Protein AF-A0A420IP62-F1 (afdb_monomer_lite)

Foldseek 3Di:
DDDDPLVVVLVVVVVVPPPPVVSVVVSCCVCQNPVQQVVLVVVLVVLALVVLCVVCVVDASLVSLVVSLVSNLVSLVNHPPVCVDQQNSQVSSLVSDPPPPLCPVCSVDPDNGPVRSSVSSVVSSVVVVVD

Sequence (131 aa):
MLTGFAKEHYLAANLSQQTFNLAIDYLRNFFEGPGCNRRNLGKWNATNLKPTISQNPNKTTSECLQFLVHTLREVQLGLSEDLRTNSFLHDKLITACQGVPAFRYAITNPPTKICELLNNLQNSITAYEEE

Structure (mmCIF, N/CA/C/O backbone):
data_AF-A0A420IP62-F1
#
_entry.id   AF-A0A420IP62-F1
#
loop_
_atom_site.group_PDB
_atom_site.id
_atom_site.type_symbol
_atom_site.label_atom_id
_atom_site.label_alt_id
_atom_site.label_comp_id
_atom_site.label_asym_id
_atom_site.label_entity_id
_atom_site.label_seq_id
_atom_site.pdbx_PDB_ins_code
_atom_site.Cartn_x
_atom_site.Cartn_y
_atom_site.Cartn_z
_atom_site.occupancy
_atom_site.B_iso_or_equiv
_atom_site.auth_seq_id
_atom_site.auth_comp_id
_atom_site.auth_asym_id
_atom_site.auth_atom_id
_atom_site.pdbx_PDB_model_num
ATOM 1 N N . MET A 1 1 ? 21.343 14.161 -12.692 1.00 69.12 1 MET A N 1
ATOM 2 C CA . MET A 1 1 ? 22.358 13.140 -13.044 1.00 69.12 1 MET A CA 1
ATOM 3 C C . MET A 1 1 ? 21.975 11.838 -12.350 1.00 69.12 1 MET A C 1
ATOM 5 O O . MET A 1 1 ? 21.543 11.925 -11.208 1.00 69.12 1 MET A O 1
ATOM 9 N N . LEU A 1 2 ? 22.073 10.675 -13.009 1.00 84.44 2 LEU A N 1
ATOM 10 C CA . LEU A 1 2 ? 21.773 9.384 -12.367 1.00 84.44 2 LEU A CA 1
ATOM 11 C C . LEU A 1 2 ? 22.786 9.091 -11.249 1.00 84.44 2 LEU A C 1
ATOM 13 O O . LEU A 1 2 ? 23.983 9.341 -11.414 1.00 84.44 2 LEU A O 1
ATOM 17 N N . THR A 1 3 ? 22.313 8.543 -10.131 1.00 90.88 3 THR A N 1
ATOM 18 C CA . THR A 1 3 ? 23.116 8.201 -8.946 1.00 90.88 3 THR A CA 1
ATOM 19 C C . THR A 1 3 ? 22.765 6.797 -8.442 1.00 90.88 3 THR A C 1
ATOM 21 O O . THR A 1 3 ? 21.732 6.232 -8.809 1.00 90.88 3 THR A O 1
ATOM 24 N N . GLY A 1 4 ? 23.652 6.215 -7.627 1.00 91.62 4 GLY A N 1
ATOM 25 C CA . GLY A 1 4 ? 23.457 4.900 -7.009 1.00 91.62 4 GLY A CA 1
ATOM 26 C C . GLY A 1 4 ? 23.165 3.783 -8.016 1.00 91.62 4 GLY A C 1
ATOM 27 O O . GLY A 1 4 ? 23.710 3.768 -9.121 1.00 91.62 4 GLY A O 1
ATOM 28 N N . PHE A 1 5 ? 22.249 2.886 -7.643 1.00 86.75 5 PHE A N 1
ATOM 29 C CA . PHE A 1 5 ? 21.903 1.690 -8.414 1.00 86.75 5 PHE A CA 1
ATOM 30 C C . PHE A 1 5 ? 21.409 2.001 -9.837 1.00 86.75 5 PHE A C 1
ATOM 32 O O . PHE A 1 5 ? 21.705 1.267 -10.775 1.00 86.75 5 PHE A O 1
ATOM 39 N N . ALA A 1 6 ? 20.721 3.131 -10.038 1.00 87.31 6 ALA A N 1
ATOM 40 C CA . ALA A 1 6 ? 20.294 3.558 -11.371 1.00 87.31 6 ALA A CA 1
ATOM 41 C C . ALA A 1 6 ? 21.486 3.897 -12.286 1.00 87.31 6 ALA A C 1
ATOM 43 O O . ALA A 1 6 ? 21.467 3.563 -13.470 1.00 87.31 6 ALA A O 1
ATOM 44 N N . LYS A 1 7 ? 22.546 4.518 -11.745 1.00 90.62 7 LYS A N 1
ATOM 45 C CA . LYS A 1 7 ? 23.789 4.782 -12.490 1.00 90.62 7 LYS A CA 1
ATOM 46 C C . LYS A 1 7 ? 24.527 3.483 -12.810 1.00 90.62 7 LYS A C 1
ATOM 48 O O . LYS A 1 7 ? 24.997 3.320 -13.932 1.00 90.62 7 LYS A O 1
ATOM 53 N N . GLU A 1 8 ? 24.624 2.576 -11.842 1.00 91.25 8 GLU A N 1
ATOM 54 C CA . GLU A 1 8 ? 25.274 1.273 -12.026 1.00 91.25 8 GLU A CA 1
ATOM 55 C C . GLU A 1 8 ? 24.601 0.476 -13.144 1.00 91.25 8 GLU A C 1
ATOM 57 O O . GLU A 1 8 ? 25.274 0.039 -14.076 1.00 91.25 8 GLU A O 1
ATOM 62 N N . HIS A 1 9 ? 23.269 0.377 -13.118 1.00 89.62 9 HIS A N 1
ATOM 63 C CA . HIS A 1 9 ? 22.518 -0.352 -14.136 1.00 89.62 9 HIS A CA 1
ATOM 64 C C . HIS A 1 9 ? 22.610 0.290 -15.524 1.00 89.62 9 HIS A C 1
ATOM 66 O O . HIS A 1 9 ? 22.702 -0.421 -16.526 1.00 89.62 9 HIS A O 1
ATOM 72 N N . TYR A 1 10 ? 22.621 1.625 -15.589 1.00 91.06 10 TYR A N 1
ATOM 73 C CA . TYR A 1 10 ? 22.796 2.365 -16.839 1.00 91.06 10 TYR A CA 1
ATOM 74 C C . TYR A 1 10 ? 24.141 2.055 -17.510 1.00 91.06 10 TYR A C 1
ATOM 76 O O . TYR A 1 10 ? 24.201 1.851 -18.724 1.00 91.06 10 TYR A O 1
ATOM 84 N N . LEU A 1 11 ? 25.218 1.999 -16.720 1.00 91.56 11 LEU A N 1
ATOM 85 C CA . LEU A 1 11 ? 26.554 1.671 -17.214 1.00 91.56 11 LEU A CA 1
ATOM 86 C C . LEU A 1 11 ? 26.675 0.184 -17.570 1.00 91.56 11 LEU A C 1
ATOM 88 O O . LEU A 1 11 ? 27.160 -0.133 -18.651 1.00 91.56 11 LEU A O 1
ATOM 92 N N . ALA A 1 12 ? 26.193 -0.717 -16.709 1.00 91.94 12 ALA A N 1
ATOM 93 C CA . ALA A 1 12 ? 26.280 -2.164 -16.918 1.00 91.94 12 ALA A CA 1
ATOM 94 C C . ALA A 1 12 ? 25.534 -2.634 -18.179 1.00 91.94 12 ALA A C 1
ATOM 96 O O . ALA A 1 12 ? 25.999 -3.533 -18.874 1.00 91.94 12 ALA A O 1
ATOM 97 N N . ALA A 1 13 ? 24.402 -2.003 -18.504 1.00 91.62 13 ALA A N 1
ATOM 98 C CA . ALA A 1 13 ? 23.641 -2.283 -19.721 1.00 91.62 13 ALA A CA 1
ATOM 99 C C . ALA A 1 13 ? 24.154 -1.515 -20.960 1.00 91.62 13 ALA A C 1
ATOM 101 O O . ALA A 1 13 ? 23.520 -1.563 -22.012 1.00 91.62 13 ALA A O 1
ATOM 102 N N . ASN A 1 14 ? 25.293 -0.811 -20.858 1.00 92.69 14 ASN A N 1
ATOM 103 C CA . ASN A 1 14 ? 25.898 -0.012 -21.931 1.00 92.69 14 ASN A CA 1
ATOM 104 C C . ASN A 1 14 ? 24.921 0.983 -22.584 1.00 92.69 14 ASN A C 1
ATOM 106 O O . ASN A 1 14 ? 24.982 1.244 -23.787 1.00 92.69 14 ASN A O 1
ATOM 110 N N . LEU A 1 15 ? 24.017 1.571 -21.792 1.00 91.88 15 LEU A N 1
ATOM 111 C CA . LEU A 1 15 ? 22.955 2.434 -22.319 1.00 91.88 15 LEU A CA 1
ATOM 112 C C . LEU A 1 15 ? 23.484 3.755 -22.889 1.00 91.88 15 LEU A C 1
ATOM 114 O O . LEU A 1 15 ? 22.811 4.378 -23.700 1.00 91.88 15 LEU A O 1
ATOM 118 N N . SER A 1 16 ? 24.709 4.155 -22.535 1.00 89.50 16 SER A N 1
ATOM 119 C CA . SER A 1 16 ? 25.391 5.305 -23.144 1.00 89.50 16 SER A CA 1
ATOM 120 C C . SER A 1 16 ? 25.694 5.128 -24.633 1.00 89.50 16 SER A C 1
ATOM 122 O O . SER A 1 16 ? 25.916 6.125 -25.312 1.00 89.50 16 SER A O 1
ATOM 124 N N . GLN A 1 17 ? 25.705 3.888 -25.129 1.00 93.00 17 GLN A N 1
ATOM 125 C CA . GLN A 1 17 ? 25.901 3.562 -26.545 1.00 93.00 17 GLN A CA 1
ATOM 126 C C . GLN A 1 17 ? 24.574 3.402 -27.300 1.00 93.00 17 GLN A C 1
ATOM 128 O O . GLN A 1 17 ? 24.571 3.167 -28.505 1.00 93.00 17 GLN A O 1
ATOM 133 N N . GLN A 1 18 ? 23.443 3.495 -26.597 1.00 92.88 18 GLN A N 1
ATOM 134 C CA . GLN A 1 18 ? 22.112 3.390 -27.179 1.00 92.88 18 GLN A CA 1
ATOM 135 C C . GLN A 1 18 ? 21.553 4.773 -27.507 1.00 92.88 18 GLN A C 1
ATOM 137 O O . GLN A 1 18 ? 22.003 5.799 -26.995 1.00 92.88 18 GLN A O 1
ATOM 142 N N . THR A 1 19 ? 20.523 4.807 -28.352 1.00 94.38 19 THR A N 1
ATOM 143 C CA . THR A 1 19 ? 19.752 6.040 -28.535 1.00 94.38 19 THR A CA 1
ATOM 144 C C . THR A 1 19 ? 19.028 6.398 -27.240 1.00 94.38 19 THR A C 1
ATOM 146 O O . THR A 1 19 ? 18.677 5.525 -26.443 1.00 94.38 19 THR A O 1
ATOM 149 N N . PHE A 1 20 ? 18.758 7.689 -27.048 1.00 91.06 20 PHE A N 1
ATOM 150 C CA . PHE A 1 20 ? 18.058 8.178 -25.862 1.00 91.06 20 PHE A CA 1
ATOM 151 C C . PHE A 1 20 ? 16.739 7.429 -25.613 1.00 91.06 20 PHE A C 1
ATOM 153 O O . PHE A 1 20 ? 16.496 6.977 -24.499 1.00 91.06 20 PHE A O 1
ATOM 160 N N . ASN A 1 21 ? 15.930 7.218 -26.656 1.00 94.38 21 ASN A N 1
ATOM 161 C CA . ASN A 1 21 ? 14.646 6.523 -26.530 1.00 94.38 21 ASN A CA 1
ATOM 162 C C . ASN A 1 21 ? 14.820 5.068 -26.069 1.00 94.38 21 ASN A C 1
ATOM 164 O O . ASN A 1 21 ? 14.153 4.649 -25.129 1.00 94.38 21 ASN A O 1
ATOM 168 N N . LEU A 1 22 ? 15.772 4.329 -26.650 1.00 92.81 22 LEU A N 1
ATOM 169 C CA . LEU A 1 22 ? 16.044 2.944 -26.247 1.00 92.81 22 LEU A CA 1
ATOM 170 C C . LEU A 1 22 ? 16.565 2.853 -24.809 1.00 92.81 22 LEU A C 1
ATOM 172 O O . LEU A 1 22 ? 16.158 1.965 -24.062 1.00 92.81 22 LEU A O 1
ATOM 176 N N . ALA A 1 23 ? 17.436 3.778 -24.401 1.00 92.25 23 ALA A N 1
ATOM 177 C CA . ALA A 1 23 ? 17.930 3.839 -23.029 1.00 92.25 23 ALA A CA 1
ATOM 178 C C . ALA A 1 23 ? 16.796 4.126 -22.029 1.00 92.25 23 ALA A C 1
ATOM 180 O O . ALA A 1 23 ? 16.733 3.497 -20.971 1.00 92.25 23 ALA A O 1
ATOM 181 N N . ILE A 1 24 ? 15.880 5.039 -22.367 1.00 90.62 24 ILE A N 1
ATOM 182 C CA . ILE A 1 24 ? 14.714 5.357 -21.537 1.00 90.62 24 ILE A CA 1
ATOM 183 C C . ILE A 1 24 ? 13.756 4.168 -21.447 1.00 90.62 24 ILE A C 1
ATOM 185 O O . ILE A 1 24 ? 13.354 3.805 -20.342 1.00 90.62 24 ILE A O 1
ATOM 189 N N . ASP A 1 25 ? 13.424 3.532 -22.568 1.00 91.25 25 ASP A N 1
ATOM 190 C CA . ASP A 1 25 ? 12.517 2.383 -22.579 1.00 91.25 25 ASP A CA 1
ATOM 191 C C . ASP A 1 25 ? 13.110 1.194 -21.822 1.00 91.25 25 ASP A C 1
ATOM 193 O O . ASP A 1 25 ? 12.401 0.511 -21.080 1.00 91.25 25 ASP A O 1
ATOM 197 N N . TYR A 1 26 ? 14.422 0.974 -21.929 1.00 91.44 26 TYR A N 1
ATOM 198 C CA . TYR A 1 26 ? 15.115 -0.029 -21.128 1.00 91.44 26 TYR A CA 1
ATOM 199 C C . TYR A 1 26 ? 14.995 0.269 -19.629 1.00 91.44 26 TYR A C 1
ATOM 201 O O . TYR A 1 26 ? 14.599 -0.605 -18.859 1.00 91.44 26 TYR A O 1
ATOM 209 N N . LEU A 1 27 ? 15.314 1.496 -19.200 1.00 90.19 27 LEU A N 1
ATOM 210 C CA . LEU A 1 27 ? 15.256 1.875 -17.786 1.00 90.19 27 LEU A CA 1
ATOM 211 C C . LEU A 1 27 ? 13.835 1.771 -17.229 1.00 90.19 27 LEU A C 1
ATOM 213 O O . LEU A 1 27 ? 13.654 1.232 -16.138 1.00 90.19 27 LEU A O 1
ATOM 217 N N . ARG A 1 28 ? 12.828 2.220 -17.988 1.00 88.50 28 ARG A N 1
ATOM 218 C CA . ARG A 1 28 ? 11.414 2.062 -17.622 1.00 88.50 28 ARG A CA 1
ATOM 219 C C . ARG A 1 28 ? 11.052 0.595 -17.463 1.00 88.50 28 ARG A C 1
ATOM 221 O O . ARG A 1 28 ? 10.516 0.214 -16.434 1.00 88.50 28 ARG A O 1
ATOM 228 N N . ASN A 1 29 ? 11.401 -0.259 -18.420 1.00 88.25 29 ASN A N 1
ATOM 229 C CA . ASN A 1 29 ? 11.111 -1.688 -18.307 1.00 88.25 29 ASN A CA 1
ATOM 230 C C . ASN A 1 29 ? 11.854 -2.353 -17.142 1.00 88.25 29 ASN A C 1
ATOM 232 O O . ASN A 1 29 ? 11.322 -3.257 -16.501 1.00 88.25 29 ASN A O 1
ATOM 236 N N . PHE A 1 30 ? 13.066 -1.906 -16.830 1.00 88.06 30 PHE A N 1
ATOM 237 C CA . PHE A 1 30 ? 13.829 -2.461 -15.722 1.00 88.06 30 PHE A CA 1
ATOM 238 C C . PHE A 1 30 ? 13.246 -2.062 -14.355 1.00 88.06 30 PHE A C 1
ATOM 240 O O . PHE A 1 30 ? 13.046 -2.918 -13.491 1.00 88.06 30 PHE A O 1
ATOM 247 N N . PHE A 1 31 ? 12.938 -0.777 -14.156 1.00 86.31 31 PHE A N 1
ATOM 248 C CA . PHE A 1 31 ? 12.481 -0.249 -12.865 1.00 86.31 31 PHE A CA 1
ATOM 249 C C . PHE A 1 31 ? 10.960 -0.270 -12.677 1.00 86.31 31 PHE A C 1
ATOM 251 O O . PHE A 1 31 ? 10.495 -0.331 -11.542 1.00 86.31 31 PHE A O 1
ATOM 258 N N . GLU A 1 32 ? 10.188 -0.270 -13.759 1.00 86.69 32 GLU A N 1
ATOM 259 C CA . GLU A 1 32 ? 8.720 -0.156 -13.773 1.00 86.69 32 GLU A CA 1
ATOM 260 C C . GLU A 1 32 ? 8.053 -1.226 -14.658 1.00 86.69 32 GLU A C 1
ATOM 262 O O . GLU A 1 32 ? 6.843 -1.208 -14.886 1.00 86.69 32 GLU A O 1
ATOM 267 N N . GLY A 1 33 ? 8.821 -2.196 -15.162 1.00 88.25 33 GLY A N 1
ATOM 268 C CA . GLY A 1 33 ? 8.276 -3.247 -16.014 1.00 88.25 33 GLY A CA 1
ATOM 269 C C . GLY A 1 33 ? 7.379 -4.246 -15.277 1.00 88.25 33 GLY A C 1
ATOM 270 O O . GLY A 1 33 ? 7.209 -4.195 -14.051 1.00 88.25 33 GLY A O 1
ATOM 271 N N . PRO A 1 34 ? 6.838 -5.241 -16.005 1.00 88.31 34 PRO A N 1
ATOM 272 C CA . PRO A 1 34 ? 5.839 -6.175 -15.481 1.00 88.31 34 PRO A CA 1
ATOM 273 C C . PRO A 1 34 ? 6.268 -6.923 -14.211 1.00 88.31 34 PRO A C 1
ATOM 275 O O . PRO A 1 34 ? 5.441 -7.190 -13.339 1.00 88.31 34 PRO A O 1
ATOM 278 N N . GLY A 1 35 ? 7.560 -7.243 -14.077 1.00 88.00 35 GLY A N 1
ATOM 279 C CA . GLY A 1 35 ? 8.105 -7.879 -12.876 1.00 88.00 35 GLY A CA 1
ATOM 280 C C . GLY A 1 35 ? 8.046 -6.975 -11.640 1.00 88.00 35 GLY A C 1
ATOM 281 O O . GLY A 1 35 ? 7.669 -7.434 -10.559 1.00 88.00 35 GLY A O 1
ATOM 282 N N . CYS A 1 36 ? 8.353 -5.685 -11.802 1.00 89.56 36 CYS A N 1
ATOM 283 C CA . CYS A 1 36 ? 8.230 -4.692 -10.737 1.00 89.56 36 CYS A CA 1
ATOM 284 C C . CYS A 1 36 ? 6.760 -4.495 -10.349 1.00 89.56 36 CYS A C 1
ATOM 286 O O . CYS A 1 36 ? 6.417 -4.624 -9.173 1.00 89.56 36 CYS A O 1
ATOM 288 N N . ASN A 1 37 ? 5.886 -4.320 -11.345 1.00 90.44 37 ASN A N 1
ATOM 289 C CA . ASN A 1 37 ? 4.445 -4.172 -11.138 1.00 90.44 37 ASN A CA 1
ATOM 290 C C . ASN A 1 37 ? 3.857 -5.367 -10.380 1.00 90.44 37 ASN A C 1
A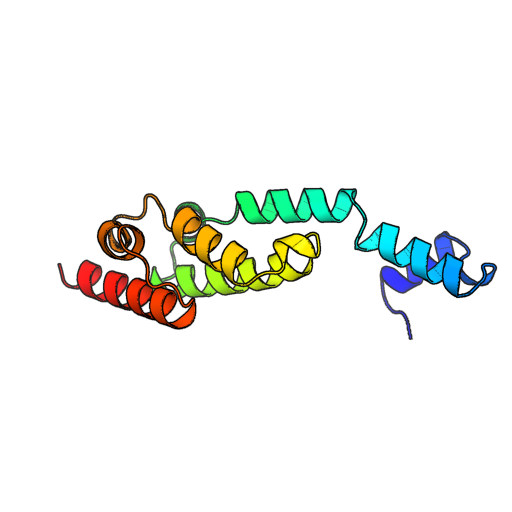TOM 292 O O . ASN A 1 37 ? 3.134 -5.183 -9.403 1.00 90.44 37 ASN A O 1
ATOM 296 N N . ARG A 1 38 ? 4.220 -6.602 -10.757 1.00 93.06 38 ARG A N 1
ATOM 297 C CA . ARG A 1 38 ? 3.767 -7.818 -10.064 1.00 93.06 38 ARG A CA 1
ATOM 298 C C . ARG A 1 38 ? 4.232 -7.857 -8.610 1.00 93.06 38 ARG A C 1
ATOM 300 O O . ARG A 1 38 ? 3.439 -8.182 -7.729 1.00 93.06 38 ARG A O 1
ATOM 307 N N . ARG A 1 39 ? 5.500 -7.526 -8.347 1.00 94.25 39 ARG A N 1
ATOM 308 C CA . ARG A 1 39 ? 6.046 -7.478 -6.983 1.00 94.25 39 ARG A CA 1
ATOM 309 C C . ARG A 1 39 ? 5.313 -6.438 -6.134 1.00 94.25 39 ARG A C 1
ATOM 311 O O . ARG A 1 39 ? 4.930 -6.736 -5.004 1.00 94.25 39 ARG A O 1
ATOM 318 N N . ASN A 1 40 ? 5.086 -5.248 -6.684 1.00 95.25 40 ASN A N 1
ATOM 319 C CA . ASN A 1 40 ? 4.392 -4.168 -5.988 1.00 95.25 40 ASN A CA 1
ATOM 320 C C . ASN A 1 40 ? 2.913 -4.503 -5.759 1.00 95.25 40 ASN A C 1
ATOM 322 O O . ASN A 1 40 ? 2.412 -4.254 -4.668 1.00 95.25 40 ASN A O 1
ATOM 326 N N . LEU A 1 41 ? 2.243 -5.164 -6.709 1.00 96.25 41 LEU A N 1
ATOM 327 C CA . LEU A 1 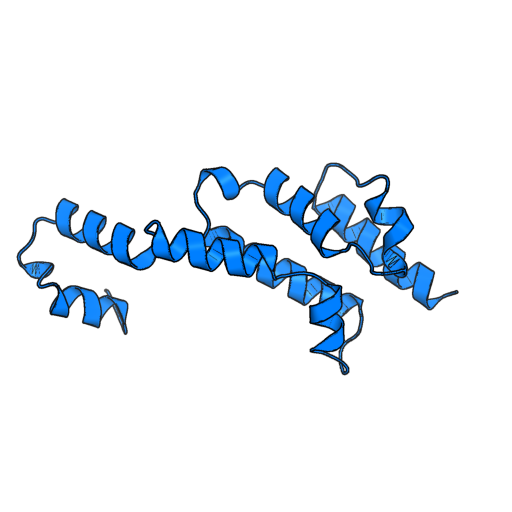41 ? 0.880 -5.671 -6.526 1.00 96.25 41 LEU A CA 1
ATOM 328 C C . LEU A 1 41 ? 0.813 -6.757 -5.439 1.00 96.25 41 LEU A C 1
ATOM 330 O O . LEU A 1 41 ? -0.112 -6.774 -4.631 1.00 96.25 41 LEU A O 1
ATOM 334 N N . GLY A 1 42 ? 1.818 -7.632 -5.364 1.00 97.06 42 GLY A N 1
ATOM 335 C CA . GLY A 1 42 ? 1.953 -8.589 -4.265 1.00 97.06 42 GLY A CA 1
ATOM 336 C C . GLY A 1 42 ? 2.075 -7.893 -2.907 1.00 97.06 42 GLY A C 1
ATOM 337 O O . GLY A 1 42 ? 1.349 -8.234 -1.972 1.00 97.06 42 GLY A O 1
ATOM 338 N N . LYS A 1 43 ? 2.935 -6.867 -2.815 1.00 96.75 43 LYS A N 1
ATOM 339 C CA . LYS A 1 43 ? 3.074 -6.036 -1.609 1.00 96.75 43 LYS A CA 1
ATOM 340 C C . LYS A 1 43 ? 1.752 -5.350 -1.258 1.00 96.75 43 LYS A C 1
ATOM 342 O O . LYS A 1 43 ? 1.308 -5.476 -0.125 1.00 96.75 43 LYS A O 1
ATOM 347 N N . TRP A 1 44 ? 1.096 -4.718 -2.232 1.00 98.06 44 TRP A N 1
ATOM 348 C CA . TRP A 1 44 ? -0.217 -4.086 -2.082 1.00 98.06 44 TRP A CA 1
ATOM 349 C C . TRP A 1 44 ? -1.237 -5.047 -1.472 1.00 98.06 44 TRP A C 1
ATOM 351 O O . TRP A 1 44 ? -1.840 -4.742 -0.446 1.00 98.06 44 TRP A O 1
ATOM 361 N N . ASN A 1 45 ? -1.381 -6.247 -2.035 1.00 96.81 45 ASN A N 1
ATOM 362 C CA . ASN A 1 45 ? -2.331 -7.245 -1.544 1.00 96.81 45 ASN A CA 1
ATOM 363 C C . ASN A 1 45 ? -2.019 -7.693 -0.106 1.00 96.81 45 ASN A C 1
ATOM 365 O O . ASN A 1 45 ? -2.940 -7.849 0.698 1.00 96.81 45 ASN A O 1
ATOM 369 N N . ALA A 1 46 ? -0.738 -7.829 0.243 1.00 96.31 46 ALA A N 1
ATOM 370 C CA . ALA A 1 46 ? -0.297 -8.210 1.584 1.00 96.31 46 ALA A CA 1
ATOM 371 C C . ALA A 1 46 ? -0.420 -7.084 2.632 1.00 96.31 46 ALA A C 1
ATOM 373 O O . ALA A 1 46 ? -0.498 -7.369 3.828 1.00 96.31 46 ALA A O 1
ATOM 374 N N . THR A 1 47 ? -0.457 -5.816 2.215 1.00 97.25 47 THR A N 1
ATOM 375 C CA . THR A 1 47 ? -0.587 -4.654 3.105 1.00 97.25 47 THR A CA 1
ATOM 376 C C . THR A 1 47 ? -2.013 -4.554 3.660 1.00 97.25 47 THR A C 1
ATOM 378 O O . THR A 1 47 ? -2.929 -4.124 2.962 1.00 97.25 47 THR A O 1
ATOM 381 N N . ASN A 1 48 ? -2.203 -4.974 4.915 1.00 97.12 48 ASN A N 1
ATOM 382 C CA . ASN A 1 48 ? -3.487 -4.985 5.626 1.00 97.12 48 ASN A CA 1
ATOM 383 C C . ASN A 1 48 ? -3.279 -4.556 7.087 1.00 97.12 48 ASN A C 1
ATOM 385 O O . ASN A 1 48 ? -2.201 -4.780 7.637 1.00 97.12 48 ASN A O 1
ATOM 389 N N . LEU A 1 49 ? -4.292 -3.982 7.742 1.00 96.19 49 LEU A N 1
ATOM 390 C CA . LEU A 1 49 ? -4.108 -3.393 9.070 1.00 96.19 49 LEU A CA 1
ATOM 391 C C . LEU A 1 49 ? -3.816 -4.438 10.148 1.00 96.19 49 LEU A C 1
ATOM 393 O O . LEU A 1 49 ? -2.946 -4.231 10.987 1.00 96.19 49 LEU A O 1
ATOM 397 N N . LYS A 1 50 ? -4.529 -5.567 10.132 1.00 94.81 50 LYS A N 1
ATOM 398 C CA . LYS A 1 50 ? -4.385 -6.614 11.151 1.00 94.81 50 LYS A CA 1
ATOM 399 C C . LYS A 1 50 ? -2.925 -7.074 11.337 1.00 94.81 50 LYS A C 1
ATOM 401 O O . LYS A 1 50 ? -2.440 -7.002 12.465 1.00 94.81 50 LYS A O 1
ATOM 406 N N . PRO A 1 51 ? -2.184 -7.478 10.282 1.00 94.81 51 PRO A N 1
ATOM 407 C CA . PRO A 1 51 ? -0.765 -7.794 10.429 1.00 94.81 51 PRO A CA 1
ATOM 408 C C . PRO A 1 51 ? 0.089 -6.567 10.774 1.00 94.81 51 PRO A C 1
ATOM 410 O O . PRO A 1 51 ? 1.056 -6.719 11.514 1.00 94.81 51 PRO A O 1
ATOM 413 N N . THR A 1 52 ? -0.261 -5.358 10.314 1.00 95.00 52 THR A N 1
ATOM 414 C CA . THR A 1 52 ? 0.444 -4.126 10.713 1.00 95.00 52 THR A CA 1
ATOM 415 C C . THR A 1 52 ? 0.381 -3.899 12.224 1.00 95.00 52 THR A C 1
ATOM 417 O O . THR A 1 52 ? 1.418 -3.613 12.817 1.00 95.00 52 THR A O 1
ATOM 420 N N . ILE A 1 53 ? -0.781 -4.094 12.856 1.00 94.88 53 ILE A N 1
ATOM 421 C CA . ILE A 1 53 ? -0.936 -4.011 14.317 1.00 94.88 53 ILE A CA 1
ATOM 422 C C . ILE A 1 53 ? -0.074 -5.079 14.997 1.00 94.88 53 ILE A C 1
ATOM 424 O O . ILE A 1 53 ? 0.725 -4.763 15.873 1.00 94.88 53 ILE A O 1
ATOM 428 N N . SER A 1 54 ?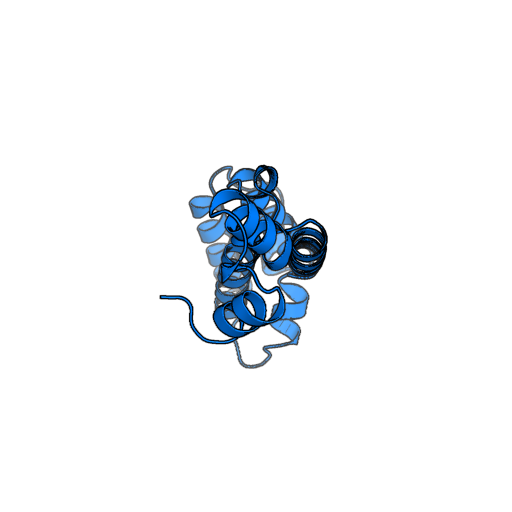 -0.165 -6.339 14.553 1.00 93.81 54 SER A N 1
ATOM 429 C CA . SER A 1 54 ? 0.616 -7.436 15.145 1.00 93.81 54 SER A CA 1
ATOM 430 C C . SER A 1 54 ? 2.134 -7.232 15.040 1.00 93.81 54 SER A C 1
ATOM 432 O O . SER A 1 54 ? 2.872 -7.672 15.915 1.00 93.81 54 SER A O 1
ATOM 434 N N . GLN A 1 55 ? 2.609 -6.566 13.986 1.00 94.38 55 GLN A N 1
ATOM 435 C CA . GLN A 1 55 ? 4.028 -6.255 13.778 1.00 94.38 55 GLN A CA 1
ATOM 436 C C . GLN A 1 55 ? 4.500 -5.007 14.539 1.00 94.38 55 GLN A C 1
ATOM 438 O O . GLN A 1 55 ? 5.703 -4.772 14.628 1.00 94.38 55 GLN A O 1
ATOM 443 N N . ASN A 1 56 ? 3.583 -4.200 15.078 1.00 93.62 56 ASN A N 1
ATOM 444 C CA . ASN A 1 56 ? 3.889 -2.953 15.775 1.00 93.62 56 ASN A CA 1
ATOM 445 C C . ASN A 1 56 ? 3.195 -2.912 17.151 1.00 93.62 56 ASN A C 1
ATOM 447 O O . ASN A 1 56 ? 2.390 -2.015 17.391 1.00 93.62 56 ASN A O 1
ATOM 451 N N . PRO A 1 57 ? 3.517 -3.831 18.084 1.00 92.69 57 PRO A N 1
ATOM 452 C CA . PRO A 1 57 ? 2.823 -3.927 19.374 1.00 92.69 57 PRO A CA 1
ATOM 453 C C . PRO A 1 57 ? 2.986 -2.683 20.264 1.00 92.69 57 PRO A C 1
ATOM 455 O O . PRO A 1 57 ? 2.196 -2.477 21.175 1.00 92.69 57 PRO A O 1
ATOM 458 N N . ASN A 1 58 ? 3.994 -1.847 19.993 1.00 94.62 58 ASN A N 1
ATOM 459 C CA . ASN A 1 58 ? 4.272 -0.620 20.744 1.00 94.62 58 ASN A CA 1
ATOM 460 C C . ASN A 1 58 ? 3.539 0.615 20.190 1.00 94.62 58 ASN A C 1
ATOM 462 O O . ASN A 1 58 ? 3.775 1.716 20.677 1.00 94.62 58 ASN A O 1
ATOM 466 N N . LYS A 1 59 ? 2.733 0.459 19.134 1.00 93.88 59 LYS A N 1
ATOM 467 C CA . LYS A 1 59 ? 1.998 1.553 18.490 1.00 93.88 59 LYS A CA 1
ATOM 468 C C . LYS A 1 59 ? 0.506 1.405 18.730 1.00 93.88 59 LYS A C 1
ATOM 470 O O . LYS A 1 59 ? -0.022 0.297 18.785 1.00 93.88 59 LYS A O 1
AT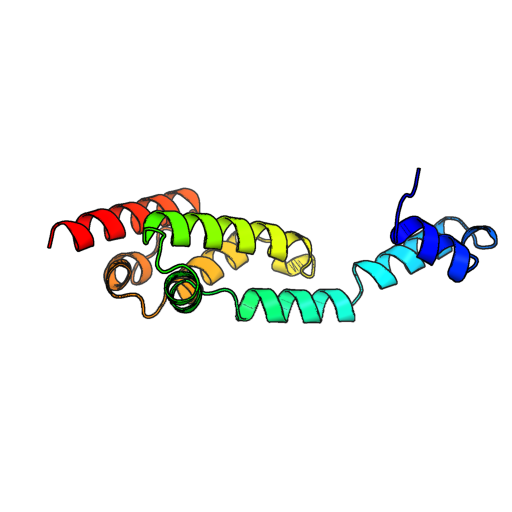OM 475 N N . THR A 1 60 ? -0.176 2.536 18.794 1.00 93.81 60 THR A N 1
ATOM 476 C CA . THR A 1 60 ? -1.638 2.592 18.820 1.00 93.81 60 THR A CA 1
ATOM 477 C C . THR A 1 60 ? -2.233 2.104 17.496 1.00 93.81 60 THR A C 1
ATOM 479 O O . THR A 1 60 ? -1.585 2.112 16.440 1.00 93.81 60 THR A O 1
ATOM 482 N N . THR A 1 61 ? -3.511 1.722 17.522 1.00 93.44 61 THR A N 1
ATOM 483 C CA . THR A 1 61 ? -4.265 1.373 16.307 1.00 93.44 61 THR A CA 1
ATOM 484 C C . THR A 1 61 ? -4.286 2.539 15.315 1.00 93.44 61 THR A C 1
ATOM 486 O O . THR A 1 61 ? -4.154 2.322 14.108 1.00 93.44 61 THR A O 1
ATOM 489 N N . SER A 1 62 ? -4.381 3.779 15.810 1.00 94.44 62 SER A N 1
ATOM 490 C CA . SER A 1 62 ? -4.369 4.990 14.981 1.00 94.44 62 SER A CA 1
ATOM 491 C C . SER A 1 62 ? -3.034 5.184 14.256 1.00 94.44 62 SER A C 1
ATOM 493 O O . SER A 1 62 ? -3.014 5.407 13.043 1.00 94.44 62 SER A O 1
ATOM 495 N N . GLU A 1 63 ? -1.906 5.013 14.950 1.00 95.94 63 GLU A N 1
ATOM 496 C CA . GLU A 1 63 ? -0.575 5.067 14.332 1.00 95.94 63 GLU A CA 1
ATOM 497 C C . GLU A 1 63 ? -0.375 3.939 13.313 1.00 95.94 63 GLU A C 1
ATOM 499 O O . GLU A 1 63 ? 0.198 4.153 12.241 1.00 95.94 63 GLU A O 1
ATOM 504 N N . CYS A 1 64 ? -0.885 2.739 13.604 1.00 96.62 64 CYS A N 1
ATOM 505 C CA . CYS A 1 64 ? -0.861 1.624 12.659 1.00 96.62 64 CYS A CA 1
ATOM 506 C C . CYS A 1 64 ? -1.690 1.924 11.401 1.00 96.62 64 CYS A C 1
ATOM 508 O O . CYS A 1 64 ? -1.251 1.605 10.293 1.00 96.62 64 CYS A O 1
ATOM 510 N N . LEU A 1 65 ? -2.850 2.574 11.543 1.00 96.4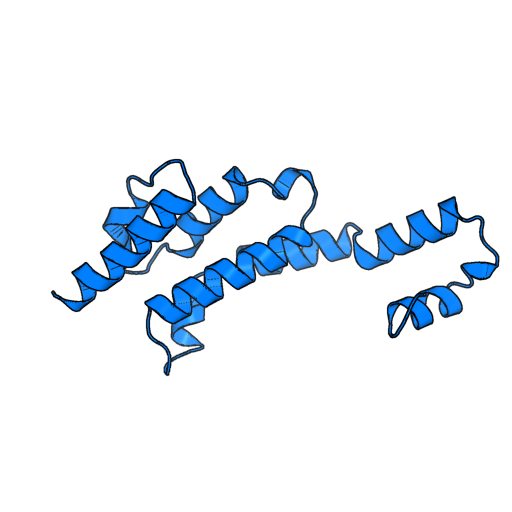4 65 LEU A N 1
ATOM 511 C CA . LEU A 1 65 ? -3.671 3.019 10.417 1.00 96.44 65 LEU A CA 1
ATOM 512 C C . LEU A 1 65 ? -2.940 4.076 9.577 1.00 96.44 65 LEU A C 1
ATOM 514 O O . LEU A 1 65 ? -2.909 3.968 8.352 1.00 96.44 65 LEU A O 1
ATOM 518 N N . GLN A 1 66 ? -2.307 5.066 10.208 1.00 96.50 66 GLN A N 1
ATOM 519 C CA . GLN A 1 66 ? -1.512 6.072 9.493 1.00 96.50 66 GLN A CA 1
ATOM 520 C C . GLN A 1 66 ? -0.355 5.427 8.717 1.00 96.50 66 GLN A C 1
ATOM 522 O O . GLN A 1 66 ? -0.161 5.722 7.534 1.00 96.50 66 GLN A O 1
ATOM 527 N N . PHE A 1 67 ? 0.365 4.493 9.346 1.00 96.62 67 PHE A N 1
ATOM 528 C CA . PHE A 1 67 ? 1.442 3.741 8.703 1.00 96.62 67 PHE A CA 1
ATOM 529 C C . PHE A 1 67 ? 0.942 2.921 7.507 1.00 96.62 67 PHE A C 1
ATOM 531 O O . PHE A 1 67 ? 1.572 2.919 6.445 1.00 96.62 67 PHE A O 1
ATOM 538 N N . LEU A 1 68 ? -0.209 2.260 7.652 1.00 97.19 68 LEU A N 1
ATOM 539 C CA . LEU A 1 68 ? -0.854 1.512 6.577 1.00 97.19 68 LEU A CA 1
ATOM 540 C C . LEU A 1 68 ? -1.185 2.420 5.387 1.00 97.19 68 LEU A C 1
ATOM 542 O O . LEU A 1 68 ? -0.816 2.106 4.257 1.00 97.19 68 LEU A O 1
ATOM 546 N N . VAL A 1 69 ? -1.856 3.549 5.634 1.00 97.25 69 VAL A N 1
ATOM 547 C CA . VAL A 1 69 ? -2.266 4.503 4.589 1.00 97.25 69 VAL A CA 1
ATOM 548 C C . VAL A 1 69 ? -1.052 5.056 3.851 1.00 97.25 69 VAL A C 1
ATOM 550 O O . VAL A 1 69 ? -1.061 5.127 2.621 1.00 97.25 69 VAL A O 1
ATOM 553 N N . HIS A 1 70 ? -0.000 5.419 4.586 1.00 97.25 70 HIS A N 1
ATOM 554 C CA . HIS A 1 70 ? 1.249 5.885 3.998 1.00 97.25 70 HIS A CA 1
ATOM 555 C C . HIS A 1 70 ? 1.878 4.806 3.107 1.00 97.25 70 HIS A C 1
ATOM 557 O O . HIS A 1 70 ? 2.124 5.048 1.928 1.00 97.25 70 HIS A O 1
ATOM 563 N N . THR A 1 71 ? 2.017 3.585 3.631 1.00 97.12 71 THR A N 1
ATOM 564 C CA . THR A 1 71 ? 2.585 2.446 2.894 1.00 97.12 71 THR A CA 1
ATOM 565 C C . THR A 1 71 ? 1.795 2.145 1.621 1.00 97.12 71 THR A C 1
ATOM 567 O O . THR A 1 71 ? 2.385 1.910 0.569 1.00 97.12 71 THR A O 1
ATOM 570 N N . LEU A 1 72 ? 0.460 2.161 1.684 1.00 97.69 72 LEU A N 1
ATOM 571 C CA . LEU A 1 72 ? -0.386 1.939 0.512 1.00 97.69 72 LEU A CA 1
ATOM 572 C C . LEU A 1 72 ? -0.153 3.017 -0.548 1.00 97.69 72 LEU A C 1
ATOM 574 O O . LEU A 1 72 ? 0.062 2.676 -1.707 1.00 97.69 72 LEU A O 1
ATOM 578 N N . ARG A 1 73 ? -0.118 4.300 -0.167 1.00 96.75 73 ARG A N 1
ATOM 579 C CA . ARG A 1 73 ? 0.149 5.394 -1.115 1.00 96.75 73 ARG A CA 1
ATOM 580 C C . ARG A 1 73 ? 1.508 5.250 -1.796 1.00 96.75 73 ARG A C 1
ATOM 582 O O . ARG A 1 73 ? 1.589 5.428 -3.006 1.00 96.75 73 ARG A O 1
ATOM 589 N N . GLU A 1 74 ? 2.549 4.882 -1.056 1.00 95.75 74 GLU A N 1
ATOM 590 C CA . GLU A 1 74 ? 3.876 4.647 -1.636 1.00 95.75 74 GLU A CA 1
ATOM 591 C C . GLU A 1 74 ? 3.880 3.463 -2.608 1.00 95.75 74 GLU A C 1
ATOM 593 O O . GLU A 1 74 ? 4.401 3.563 -3.718 1.00 95.75 74 GLU A O 1
ATOM 598 N N . VAL A 1 75 ? 3.271 2.339 -2.219 1.00 96.25 75 VAL A N 1
ATOM 599 C CA . VAL A 1 75 ? 3.199 1.144 -3.072 1.00 96.25 75 VAL A CA 1
ATOM 600 C C . VAL A 1 75 ? 2.376 1.411 -4.328 1.00 96.25 75 VAL A C 1
ATOM 602 O O . VAL A 1 75 ? 2.730 0.903 -5.392 1.00 96.25 75 VAL A O 1
ATOM 605 N N . GLN A 1 76 ? 1.329 2.234 -4.230 1.00 95.81 76 GLN A N 1
ATOM 606 C CA . GLN A 1 76 ? 0.478 2.589 -5.360 1.00 95.81 76 GLN A CA 1
ATOM 607 C C . GLN A 1 76 ? 1.274 3.219 -6.505 1.00 95.81 76 GLN A C 1
ATOM 609 O O . GLN A 1 76 ? 1.026 2.894 -7.662 1.00 95.81 76 GLN A O 1
ATOM 614 N N . LEU A 1 77 ? 2.268 4.059 -6.199 1.00 92.62 77 LEU A N 1
ATOM 615 C CA . LEU A 1 77 ? 3.118 4.695 -7.213 1.00 92.62 77 LEU A CA 1
ATOM 616 C C . LEU A 1 77 ? 3.879 3.676 -8.071 1.00 92.62 77 LEU A C 1
ATOM 618 O O . LEU A 1 77 ? 4.188 3.953 -9.224 1.00 92.62 77 LEU A O 1
ATOM 622 N N . GLY A 1 78 ? 4.155 2.491 -7.522 1.00 91.75 78 GLY A N 1
ATOM 623 C CA . GLY A 1 78 ? 4.826 1.398 -8.217 1.00 91.75 78 GLY A CA 1
ATOM 624 C C . GLY A 1 78 ? 3.886 0.386 -8.882 1.00 91.75 78 GLY A C 1
ATOM 625 O O . GLY A 1 78 ? 4.367 -0.639 -9.364 1.00 91.75 78 GLY A O 1
ATOM 626 N N . LEU A 1 79 ? 2.568 0.599 -8.869 1.00 94.00 79 LEU A N 1
ATOM 627 C CA . LEU A 1 79 ? 1.617 -0.266 -9.579 1.00 94.00 79 LEU A CA 1
ATOM 628 C C . LEU A 1 79 ? 1.538 0.096 -11.064 1.00 94.00 79 LEU A C 1
ATOM 630 O O . LEU A 1 79 ? 2.060 1.123 -11.487 1.00 94.00 79 LEU A O 1
ATOM 634 N N . SER A 1 80 ? 0.851 -0.720 -11.860 1.00 91.88 80 SER A N 1
ATOM 635 C CA . SER A 1 80 ? 0.468 -0.341 -13.226 1.00 91.88 80 SER A CA 1
ATOM 636 C C . SER A 1 80 ? -0.436 0.894 -13.214 1.00 91.88 80 SER A C 1
ATOM 638 O O . SER A 1 80 ? -1.209 1.069 -12.273 1.00 91.88 80 SER A O 1
ATOM 640 N N . GLU A 1 81 ? -0.340 1.740 -14.241 1.00 90.94 81 GLU A N 1
ATOM 641 C CA . GLU A 1 81 ? -1.017 3.046 -14.294 1.00 90.94 81 GLU A CA 1
ATOM 642 C C . GLU A 1 81 ? -2.530 2.955 -14.050 1.00 90.94 81 GLU A C 1
ATOM 644 O O . GLU A 1 81 ? -3.061 3.734 -13.258 1.00 90.94 81 GLU A O 1
ATOM 649 N N . ASP A 1 82 ? -3.193 1.934 -14.598 1.00 93.75 82 ASP A N 1
ATOM 650 C CA . ASP A 1 82 ? -4.635 1.693 -14.427 1.00 93.75 82 ASP A CA 1
ATOM 651 C C . ASP A 1 82 ? -5.059 1.471 -12.960 1.00 93.75 82 ASP A C 1
ATOM 653 O O . ASP A 1 82 ? -6.218 1.665 -12.594 1.00 93.75 82 ASP A O 1
ATOM 657 N N . LEU A 1 83 ? -4.118 1.080 -12.093 1.00 95.06 83 LEU A N 1
ATOM 658 C CA . LEU A 1 83 ? -4.337 0.828 -10.665 1.00 95.06 83 LEU A CA 1
ATOM 659 C C . LEU A 1 83 ? -3.938 2.023 -9.783 1.00 95.06 83 LEU A C 1
ATOM 661 O O . LEU A 1 83 ? -4.151 2.013 -8.567 1.00 95.06 83 LEU A O 1
ATOM 665 N N . ARG A 1 84 ? -3.376 3.090 -10.361 1.00 95.00 84 ARG A N 1
ATOM 666 C CA . ARG A 1 84 ? -2.960 4.303 -9.632 1.00 95.00 84 ARG A CA 1
ATOM 667 C C . ARG A 1 84 ? -4.125 5.272 -9.406 1.00 95.00 84 ARG A C 1
ATOM 669 O O . ARG A 1 84 ? -3.964 6.487 -9.476 1.00 95.00 84 ARG A O 1
ATOM 676 N N . THR A 1 85 ? -5.315 4.736 -9.155 1.00 96.06 85 THR A N 1
ATOM 677 C CA . THR A 1 85 ? -6.556 5.503 -9.033 1.00 96.06 85 THR A CA 1
ATOM 678 C C . THR A 1 85 ? -7.000 5.645 -7.580 1.00 96.06 85 THR A C 1
ATOM 680 O O . THR A 1 85 ? -6.740 4.796 -6.723 1.00 96.06 85 THR A O 1
ATOM 683 N N . ASN A 1 86 ? -7.719 6.730 -7.288 1.00 95.19 86 ASN A N 1
ATOM 684 C CA . ASN A 1 86 ? -8.301 6.931 -5.961 1.00 95.19 86 ASN A CA 1
ATOM 685 C C . ASN A 1 86 ? -9.363 5.871 -5.631 1.00 95.19 86 ASN A C 1
ATOM 687 O O . ASN A 1 86 ? -9.471 5.484 -4.474 1.00 95.19 86 ASN A O 1
ATOM 691 N N . SER A 1 87 ? -10.111 5.372 -6.621 1.00 96.00 87 SER A N 1
ATOM 692 C CA . SER A 1 87 ? -11.070 4.280 -6.409 1.00 96.00 87 SER A CA 1
ATOM 693 C C . SER A 1 87 ? -10.366 3.002 -5.960 1.00 96.00 87 SER A C 1
ATOM 695 O O . SER A 1 87 ? -10.759 2.410 -4.964 1.00 96.00 87 SER A O 1
ATOM 697 N N . PHE A 1 88 ? -9.255 2.634 -6.604 1.00 97.00 88 PHE A N 1
ATOM 698 C CA . PHE A 1 88 ? -8.507 1.440 -6.217 1.00 97.00 88 PHE A CA 1
ATOM 699 C C . PHE A 1 88 ? -7.912 1.549 -4.806 1.00 97.00 88 PHE A C 1
ATOM 701 O O . PHE A 1 88 ? -7.943 0.588 -4.038 1.00 97.00 88 PHE A O 1
ATOM 708 N N . LEU A 1 89 ? -7.411 2.732 -4.428 1.00 97.56 89 LEU A N 1
ATOM 709 C CA . LEU A 1 89 ? -6.953 2.986 -3.059 1.00 97.56 89 LEU A CA 1
ATOM 710 C C . LEU A 1 89 ? -8.104 2.930 -2.050 1.00 97.56 89 LEU A C 1
ATOM 712 O O . LEU A 1 89 ? -7.932 2.391 -0.960 1.00 97.56 89 LEU A O 1
ATOM 716 N N . HIS A 1 90 ? -9.264 3.478 -2.401 1.00 97.31 90 HIS A N 1
ATOM 717 C CA . HIS A 1 90 ? -10.457 3.456 -1.562 1.00 97.31 90 HIS A CA 1
ATOM 718 C C . HIS A 1 90 ? -10.927 2.022 -1.275 1.00 97.31 90 HIS A C 1
ATOM 720 O O . HIS A 1 90 ? -10.987 1.631 -0.106 1.00 97.31 90 HIS A O 1
ATOM 726 N N . ASP A 1 91 ? -11.113 1.206 -2.314 1.00 96.62 91 ASP A N 1
ATOM 727 C CA . ASP A 1 91 ? -11.482 -0.212 -2.188 1.00 96.62 91 ASP A CA 1
ATOM 728 C C . ASP A 1 91 ? -10.434 -0.999 -1.390 1.00 96.62 91 ASP A C 1
ATOM 730 O O . ASP A 1 91 ? -10.747 -1.871 -0.564 1.00 96.62 91 ASP A O 1
ATOM 734 N N . LYS A 1 92 ? -9.153 -0.663 -1.584 1.00 97.56 92 LYS A N 1
ATOM 735 C CA . LYS A 1 92 ? -8.079 -1.270 -0.808 1.00 97.56 92 LYS A CA 1
ATOM 736 C C . LYS A 1 92 ? -8.140 -0.892 0.664 1.00 97.56 92 LYS A C 1
ATOM 738 O O . LYS A 1 92 ? -7.922 -1.762 1.495 1.00 97.56 92 LYS A O 1
ATOM 743 N N . LEU A 1 93 ? -8.425 0.357 1.021 1.00 97.06 93 LEU A N 1
ATOM 744 C CA . LEU A 1 93 ? -8.538 0.751 2.428 1.00 97.06 93 LEU A CA 1
ATOM 745 C C . LEU A 1 93 ? -9.660 -0.015 3.132 1.00 97.06 93 LEU A C 1
ATOM 747 O O . LEU A 1 93 ? -9.453 -0.487 4.248 1.00 97.06 93 LEU A O 1
ATOM 751 N N . ILE A 1 94 ? -10.796 -0.214 2.459 1.00 96.25 94 ILE A N 1
ATOM 752 C CA . ILE A 1 94 ? -11.911 -1.019 2.974 1.00 96.25 94 ILE A CA 1
ATOM 753 C C . ILE A 1 94 ? -11.444 -2.450 3.246 1.00 96.25 94 ILE A C 1
ATOM 755 O O . ILE A 1 94 ? -11.557 -2.940 4.370 1.00 96.25 94 ILE A O 1
ATOM 759 N N . THR A 1 95 ? -10.877 -3.112 2.236 1.00 96.75 95 THR A N 1
ATOM 760 C CA . THR A 1 95 ? -10.443 -4.515 2.345 1.00 96.75 95 THR A CA 1
ATOM 761 C C . THR A 1 95 ? -9.271 -4.702 3.312 1.00 96.75 95 THR A C 1
ATOM 763 O O . THR A 1 95 ? -9.257 -5.656 4.083 1.00 96.75 95 THR A O 1
ATOM 766 N N . ALA A 1 96 ? -8.326 -3.763 3.361 1.00 96.69 96 ALA A N 1
ATOM 767 C CA . ALA A 1 96 ? -7.186 -3.787 4.276 1.00 96.69 96 ALA A CA 1
ATOM 768 C C . ALA A 1 96 ? -7.591 -3.645 5.749 1.00 96.69 96 ALA A C 1
ATOM 770 O O . ALA A 1 96 ? -6.876 -4.121 6.633 1.00 96.69 96 ALA A O 1
ATOM 771 N N . CYS A 1 97 ? -8.726 -2.999 6.009 1.00 95.62 97 CYS A N 1
ATOM 772 C CA . CYS A 1 97 ? -9.291 -2.803 7.340 1.00 95.62 97 CYS A CA 1
ATOM 773 C C . CYS A 1 97 ? -10.209 -3.957 7.787 1.00 95.62 97 CYS A C 1
ATOM 775 O O . CYS A 1 97 ? -10.630 -3.990 8.945 1.00 95.62 97 CYS A O 1
ATOM 777 N N . GLN A 1 98 ? -10.512 -4.921 6.910 1.00 92.50 98 GLN A N 1
ATOM 778 C CA . GLN A 1 98 ? -11.361 -6.063 7.252 1.00 92.50 98 GLN A CA 1
ATOM 779 C C . GLN A 1 98 ? -10.745 -6.925 8.363 1.00 92.50 98 GLN A C 1
ATOM 781 O O . GLN A 1 98 ? -9.537 -7.161 8.425 1.00 92.50 98 GLN A O 1
ATOM 786 N N . GLY A 1 99 ? -11.605 -7.429 9.249 1.00 87.31 99 GLY A N 1
ATOM 787 C CA . GLY A 1 99 ? -11.202 -8.301 10.355 1.00 87.31 99 GLY A CA 1
ATOM 788 C C . GLY A 1 99 ? -10.624 -7.577 11.575 1.00 87.31 99 GLY A C 1
ATOM 789 O O . GLY A 1 99 ? -10.168 -8.255 12.497 1.00 87.31 99 GLY A O 1
ATOM 790 N N . VAL A 1 100 ? -10.655 -6.239 11.598 1.00 91.31 100 VAL A N 1
ATOM 791 C CA . VAL A 1 100 ? -10.398 -5.420 12.792 1.00 91.31 100 VAL A CA 1
ATOM 792 C C . VAL A 1 100 ? -11.746 -5.032 13.421 1.00 91.31 100 VAL A C 1
ATOM 794 O O . VAL A 1 100 ? -12.536 -4.362 12.751 1.00 91.31 100 VAL A O 1
ATOM 797 N N . PRO A 1 101 ? -12.041 -5.438 14.674 1.00 89.19 101 PRO A N 1
ATOM 798 C CA . PRO A 1 101 ? -13.350 -5.218 15.299 1.00 89.19 101 PRO A CA 1
ATOM 799 C C . PRO A 1 101 ? -13.806 -3.756 15.308 1.00 89.19 101 PRO A C 1
ATOM 801 O O . PRO A 1 101 ? -14.939 -3.483 14.912 1.00 89.19 101 PRO A O 1
ATOM 804 N N . ALA A 1 102 ? -12.896 -2.832 15.638 1.00 89.81 102 ALA A N 1
ATOM 805 C CA . ALA A 1 102 ? -13.157 -1.393 15.680 1.00 89.81 102 ALA A CA 1
ATOM 806 C C . ALA A 1 102 ? -13.742 -0.842 14.368 1.00 89.81 102 ALA A C 1
ATOM 808 O O . ALA A 1 102 ? -14.494 0.120 14.370 1.00 89.81 102 ALA A O 1
ATOM 809 N N . PHE A 1 103 ? -13.449 -1.462 13.223 1.00 92.62 103 PHE A N 1
ATOM 810 C CA . PHE A 1 103 ? -13.833 -0.932 11.914 1.00 92.62 103 PHE A CA 1
ATOM 811 C C . PHE A 1 103 ? -15.088 -1.535 11.317 1.00 92.62 103 PHE A C 1
ATOM 813 O O . PHE A 1 103 ? -15.509 -1.096 10.246 1.00 92.62 103 PHE A O 1
ATOM 820 N N . ARG A 1 104 ? -15.697 -2.519 11.986 1.00 87.81 104 ARG A N 1
ATOM 821 C CA . ARG A 1 104 ? -16.821 -3.288 11.440 1.00 87.81 104 ARG A CA 1
ATOM 822 C C . ARG A 1 104 ? -17.929 -2.387 10.889 1.00 87.81 104 ARG A C 1
ATOM 824 O O . ARG A 1 104 ? -18.428 -2.640 9.795 1.00 87.81 104 ARG A O 1
ATOM 831 N N . TYR A 1 105 ? -18.275 -1.319 11.604 1.00 85.75 105 TYR A N 1
ATOM 832 C CA . TYR A 1 105 ? -19.315 -0.387 11.169 1.00 85.75 105 TYR A CA 1
ATOM 833 C C . TYR A 1 105 ? -18.841 0.561 10.061 1.00 85.75 105 TYR A C 1
ATOM 835 O O . TYR A 1 105 ? -19.526 0.685 9.046 1.00 85.75 105 TYR A O 1
ATOM 843 N N . ALA A 1 106 ? -17.651 1.159 10.190 1.00 88.50 106 ALA A N 1
ATOM 844 C CA . ALA A 1 106 ? -17.116 2.092 9.193 1.00 88.50 106 ALA A CA 1
ATOM 845 C C . ALA A 1 106 ? -16.938 1.479 7.797 1.00 88.50 106 ALA A C 1
ATOM 847 O O . ALA A 1 106 ? -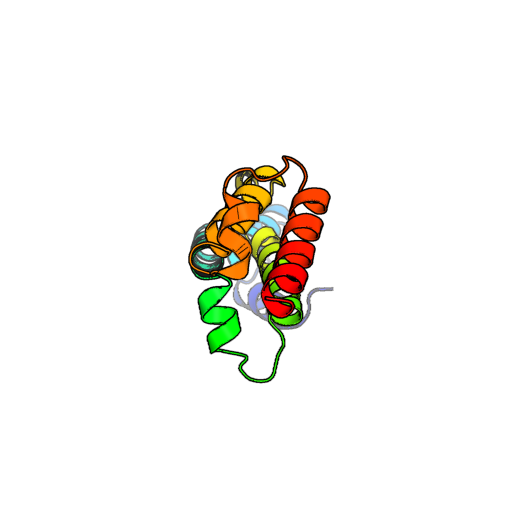17.126 2.174 6.801 1.00 88.50 106 ALA A O 1
ATOM 848 N N . ILE A 1 107 ? -16.600 0.188 7.711 1.00 91.50 107 ILE A N 1
ATOM 849 C CA . ILE A 1 107 ? -16.394 -0.493 6.423 1.00 91.50 107 ILE A CA 1
ATOM 850 C C . ILE A 1 107 ? -17.678 -1.077 5.819 1.00 91.50 107 ILE A C 1
ATOM 852 O O . ILE A 1 107 ? -17.661 -1.458 4.654 1.00 91.50 107 ILE A O 1
ATOM 856 N N . THR A 1 108 ? -18.778 -1.167 6.580 1.00 89.69 108 THR A N 1
ATOM 857 C CA . THR A 1 108 ? -20.052 -1.730 6.085 1.00 89.69 108 THR A CA 1
ATOM 858 C C . THR A 1 108 ? -20.777 -0.758 5.153 1.00 89.69 108 THR A C 1
ATOM 860 O O . THR A 1 108 ? -21.397 -1.179 4.182 1.00 89.69 108 THR A O 1
ATOM 863 N N . ASN A 1 109 ? -20.679 0.544 5.425 1.00 89.75 109 ASN A N 1
ATOM 864 C CA . ASN A 1 109 ? -21.212 1.595 4.561 1.00 89.75 109 ASN A CA 1
ATOM 865 C C . ASN A 1 109 ? -20.167 2.714 4.400 1.00 89.75 109 ASN A C 1
ATOM 867 O O . ASN A 1 109 ? -20.273 3.761 5.048 1.00 89.75 109 ASN A O 1
ATOM 871 N N . PRO A 1 110 ? -19.106 2.470 3.612 1.00 92.06 110 PRO A N 1
ATOM 872 C CA . PRO A 1 110 ? -17.985 3.389 3.514 1.00 92.06 110 PRO A CA 1
ATOM 873 C C . PRO A 1 110 ? -18.365 4.635 2.692 1.00 92.06 110 PRO A C 1
ATOM 875 O O . PRO A 1 110 ? -18.966 4.506 1.623 1.00 92.06 110 PRO A O 1
ATOM 878 N N . PRO A 1 111 ? -17.974 5.849 3.125 1.00 92.81 111 PRO A N 1
ATOM 879 C CA . PRO A 1 111 ? -18.111 7.057 2.312 1.00 92.81 111 PRO A CA 1
ATOM 880 C C . PRO A 1 111 ? -17.345 6.925 1.001 1.00 92.81 111 PRO A C 1
ATOM 882 O O . PRO A 1 111 ? -16.279 6.320 0.984 1.00 92.81 111 PRO A O 1
ATOM 885 N N . THR A 1 112 ? -17.806 7.550 -0.081 1.00 91.75 112 THR A N 1
ATOM 886 C CA . THR A 1 112 ? -17.150 7.442 -1.398 1.00 91.75 112 THR A CA 1
ATOM 887 C C . THR A 1 112 ? -15.802 8.161 -1.470 1.00 91.75 112 THR A C 1
ATOM 889 O O . THR A 1 112 ? -14.966 7.837 -2.312 1.00 91.75 112 THR A O 1
ATOM 892 N N . LYS A 1 113 ? -15.574 9.175 -0.626 1.00 94.31 113 LYS A N 1
ATOM 893 C CA . LYS A 1 113 ? -14.324 9.945 -0.626 1.00 94.31 113 LYS A CA 1
ATOM 894 C C . LYS A 1 113 ? -13.330 9.371 0.373 1.00 94.31 113 LYS A C 1
ATOM 896 O O . LYS A 1 113 ? -13.664 9.147 1.532 1.00 94.31 113 LYS A O 1
ATOM 901 N N . ILE A 1 114 ? -12.067 9.257 -0.043 1.00 94.38 114 ILE A N 1
ATOM 902 C CA . ILE A 1 114 ? -10.977 8.762 0.814 1.00 94.38 114 ILE A CA 1
ATOM 903 C C . ILE A 1 114 ? -10.852 9.578 2.105 1.00 94.38 114 ILE A C 1
ATOM 905 O O . ILE A 1 114 ? -10.708 8.992 3.169 1.00 94.38 114 ILE A O 1
ATOM 909 N N . CYS A 1 115 ? -10.919 10.912 2.046 1.00 94.12 115 CYS A N 1
ATOM 910 C CA . CYS A 1 115 ? -10.787 11.739 3.252 1.00 94.12 115 CYS A CA 1
ATOM 911 C C . CYS A 1 115 ? -11.903 11.459 4.271 1.00 94.12 115 CYS A C 1
ATOM 913 O O . CYS A 1 115 ? -11.637 11.355 5.463 1.00 94.12 115 CYS A O 1
ATOM 915 N N . GLU A 1 116 ? -13.139 11.292 3.795 1.00 95.38 116 GLU A N 1
ATOM 916 C CA . GLU A 1 116 ? -14.292 10.963 4.639 1.00 95.38 116 GLU A CA 1
ATOM 917 C C . GLU A 1 116 ? -14.164 9.546 5.215 1.00 95.38 116 GLU A C 1
ATOM 919 O O . GLU A 1 116 ? -14.390 9.343 6.405 1.00 95.38 116 GLU A O 1
ATOM 924 N N . LEU A 1 117 ? -13.713 8.580 4.406 1.00 95.75 117 LEU A N 1
ATOM 925 C CA . LEU A 1 117 ? -13.415 7.225 4.869 1.00 95.75 117 LEU A CA 1
ATOM 926 C C . LEU A 1 117 ? -12.343 7.220 5.969 1.00 95.75 117 LEU A C 1
ATOM 928 O O . LEU A 1 117 ? -12.526 6.569 6.991 1.00 95.75 117 LEU A O 1
ATOM 932 N N . LEU A 1 118 ? -11.241 7.953 5.790 1.00 95.69 118 LEU A N 1
ATOM 933 C CA . LEU A 1 118 ? -10.160 8.020 6.779 1.00 95.69 118 LEU A CA 1
ATOM 934 C C . LEU A 1 118 ? -10.625 8.635 8.101 1.00 95.69 118 LEU A C 1
ATOM 936 O O . LEU A 1 118 ? -10.278 8.117 9.161 1.00 95.69 118 LEU A O 1
ATOM 940 N N . ASN A 1 119 ? -11.439 9.690 8.042 1.00 95.38 119 ASN A N 1
ATOM 941 C CA . ASN A 1 119 ? -12.036 10.285 9.236 1.00 95.38 119 ASN A CA 1
ATOM 942 C C . ASN A 1 119 ? -12.970 9.293 9.942 1.00 95.38 119 ASN A C 1
ATOM 944 O O . ASN A 1 119 ? -12.874 9.123 11.153 1.00 95.38 119 ASN A O 1
ATOM 948 N N . ASN A 1 120 ? -13.819 8.583 9.194 1.00 94.75 120 ASN A N 1
ATOM 949 C CA . ASN A 1 120 ? -14.699 7.562 9.764 1.00 94.75 120 ASN A CA 1
ATOM 950 C C . ASN A 1 120 ? -13.917 6.421 10.422 1.00 94.75 120 ASN A C 1
ATOM 952 O O . ASN A 1 120 ? -14.297 5.971 11.503 1.00 94.75 120 ASN A O 1
ATOM 956 N N . LEU A 1 121 ? -12.827 5.965 9.797 1.00 95.06 121 LEU A N 1
ATOM 957 C CA . LEU A 1 121 ? -11.955 4.948 10.380 1.00 95.06 121 LEU A CA 1
ATOM 958 C C . LEU A 1 121 ? -11.345 5.447 11.691 1.00 95.06 121 LEU A C 1
ATOM 960 O O . LEU A 1 121 ? -11.435 4.734 12.680 1.00 95.06 121 LEU A O 1
ATOM 964 N N . GLN A 1 122 ? -10.810 6.671 11.732 1.00 94.56 122 GLN A N 1
ATOM 965 C CA . GLN A 1 122 ? -10.259 7.247 12.965 1.00 94.56 122 GLN A CA 1
ATOM 966 C C . GLN A 1 122 ? -11.305 7.369 14.077 1.00 94.56 122 GLN A C 1
ATOM 968 O O . GLN A 1 122 ? -11.073 6.889 15.181 1.00 94.56 122 GLN A O 1
ATOM 973 N N . ASN A 1 123 ? -12.486 7.907 13.769 1.00 93.50 123 ASN A N 1
ATOM 974 C CA . ASN A 1 123 ? -13.579 8.015 14.739 1.00 93.50 123 ASN A CA 1
ATOM 975 C C . ASN A 1 123 ? -14.002 6.645 15.286 1.00 93.50 123 ASN A C 1
ATOM 977 O O . ASN A 1 123 ? -14.363 6.527 16.452 1.00 93.50 123 ASN A O 1
ATOM 981 N N . SER A 1 124 ? -13.940 5.603 14.454 1.00 93.81 124 SER A N 1
ATOM 982 C CA . SER A 1 124 ? -14.275 4.241 14.877 1.00 93.81 124 SER A CA 1
ATOM 983 C C . SER A 1 124 ? -13.236 3.640 15.823 1.00 93.81 124 SER A C 1
ATOM 985 O O . SER A 1 124 ? -13.592 2.806 16.646 1.00 93.81 124 SER A O 1
ATOM 987 N N . ILE A 1 125 ? -11.967 4.062 15.735 1.00 92.75 125 ILE A N 1
ATOM 988 C CA . ILE A 1 125 ? -10.944 3.695 16.727 1.00 92.75 125 ILE A CA 1
ATOM 989 C C . ILE A 1 125 ? -11.309 4.315 18.068 1.00 92.75 125 ILE A C 1
ATOM 991 O O . ILE A 1 125 ? -11.423 3.591 19.048 1.00 92.75 125 ILE A O 1
ATOM 995 N N . THR A 1 126 ? -11.546 5.629 18.090 1.00 90.62 126 THR A N 1
ATOM 996 C CA . THR A 1 126 ? -11.882 6.357 19.320 1.00 90.62 126 THR A CA 1
ATOM 997 C C . THR A 1 126 ? -13.127 5.782 19.989 1.00 90.62 126 THR A C 1
ATOM 999 O O . THR A 1 126 ? -13.087 5.478 21.172 1.00 90.62 126 THR A O 1
ATOM 1002 N N . ALA A 1 127 ? -14.196 5.536 19.224 1.00 90.19 127 ALA A N 1
ATOM 1003 C CA . ALA A 1 127 ? -15.424 4.952 19.761 1.00 90.19 127 ALA A CA 1
ATOM 1004 C C . ALA A 1 127 ? -15.216 3.545 20.349 1.00 90.19 127 ALA A C 1
ATOM 1006 O O . ALA A 1 127 ? -15.843 3.204 21.341 1.00 90.19 127 ALA A O 1
ATOM 1007 N N . TYR A 1 128 ? -14.338 2.735 19.751 1.00 90.62 128 TYR A N 1
ATOM 1008 C CA . TYR A 1 128 ? -14.028 1.390 20.243 1.00 90.62 128 TYR A CA 1
ATOM 1009 C C . TYR A 1 128 ? -13.114 1.399 21.478 1.00 90.62 128 TYR A C 1
ATOM 1011 O O . TYR A 1 128 ? -13.141 0.463 22.265 1.00 90.62 128 TYR A O 1
ATOM 1019 N N . GLU A 1 129 ? -12.272 2.422 21.638 1.00 83.88 129 GLU A N 1
ATOM 1020 C CA . GLU A 1 129 ? -11.415 2.594 22.821 1.00 83.88 129 GLU A CA 1
ATOM 1021 C C . GLU A 1 129 ? -12.187 3.151 24.034 1.00 83.88 129 GLU A C 1
ATOM 1023 O O . GLU A 1 129 ? -11.713 3.028 25.163 1.00 83.88 129 GLU A O 1
ATOM 1028 N N . GLU A 1 130 ? -13.360 3.750 23.806 1.00 82.19 130 GLU A N 1
ATOM 1029 C CA . GLU A 1 130 ? -14.275 4.259 24.839 1.00 82.19 130 GLU A CA 1
ATOM 1030 C C . GLU A 1 130 ? -15.322 3.222 25.314 1.00 82.19 130 GLU A C 1
ATOM 1032 O O . GLU A 1 130 ? -15.996 3.472 26.318 1.00 82.19 130 GLU A O 1
ATOM 1037 N N . GLU A 1 131 ? -15.456 2.080 24.622 1.00 66.56 131 GLU A N 1
ATOM 1038 C CA . GLU A 1 131 ? -16.314 0.925 24.981 1.00 66.56 131 GLU A CA 1
ATOM 1039 C C . GLU A 1 131 ? -15.630 -0.057 25.951 1.00 66.56 131 GLU A C 1
ATOM 1041 O O . GLU A 1 131 ? -16.331 -0.536 26.877 1.00 66.56 131 GLU A O 1
#

Radius of gyration: 19.33 Å; chains: 1; bounding box: 48×22×54 Å

Organism: NCBI:txid62708

Secondary structure (DSSP, 8-state):
---HHHHHHHHHTTGGGS-HHHHHHHHHHHHHSHHHHHHHHHHHHH--HHHHHHH-TTS-HHHHHHHHHHHHHHHHHTS-GGG-SHHHHHHHHHHHTTT-GGGHHHHHS--SSHHHHHHHHHHHHHHHH--

pLDDT: mean 92.65, std 4.55, range [66.56, 98.06]

=== Feature glossary ===
Key to the feature types in this record:

Secondary structure (8-state, DSSP). Secondary structure is the local, repeating backbone conformation. DSSP classifies it into eight states by reading the hydrogen-bond network: three helix types (H, G, I), two β types (E, B), two non-regular types (T, S), and unstructured coil (-).

Backbone torsions (φ/ψ). Backbone dihedral angles. Every residue except chain termini has a φ (preceding-C → N → Cα → C) and a ψ (N → Cα → C → next-N). They are reported in degrees following the IUPAC sign convention. Secondary structure is essentially a statement about which (φ, ψ) basin each residue occupies.

Predicted aligned error. Predicted Aligned Error (PAE) is an AlphaFold confidence matrix: entry (i, j) is the expected error in the position of residue j, in ångströms, when the prediction is superimposed on the true structure at residue i. Low PAE within a block of residues means that block is internally rigid and well-predicted; high PAE between two blocks means their relative placement is uncertain even if each block individually is confident.

B-factor. B-factor (Debye–Waller factor) reflects atomic displacement in the crystal lattice. It is an experimental observable (units Å²), not a prediction; low values mean the atom is pinned down, high values mean it moves or is heterogeneous across the crystal.

Secondary structure (3-state, P-SEA). Three-state secondary structure (P-SEA) collapses the eight DSSP classes into helix (a), strand (b), and coil (c). P-SEA assigns these from Cα geometry alone — distances and angles — without requiring backbone oxygens, so it works on any Cα trace.

Sequence. Primary structure: the covalent order of the twenty standard amino acids along the backbone. Two proteins with the same sequence will (almost always) fold to the same structure; two with 30% identity often share a fold but not the details.

pLDDT. pLDDT is the predicted lDDT-Cα score: AlphaFold's confidence that the local environment of each residue (all inter-atomic distances within 15 Å) is correctly placed. It is a per-residue number between 0 and 100, with higher meaning more reliable.

InterPro / GO / CATH / organism. Functional annotations link the protein to curated databases. InterPro entries identify conserved domains and families by matching the sequence against member-database signatures (Pfam, PROSITE, CDD, …). Gene Ontology (GO) terms describe molecular function, biological process, and cellular component in a controlled vocabulary. CATH places the structure in a hierarchical fold classification (Class/Architecture/Topology/Homologous-superfamily). The organism is the source species.

Contact-map, Ramachandran, and PAE plots. Three diagnostic plots accompany the record. The Cα contact map visualizes the tertiary structure as a 2D adjacency matrix (8 Å cutoff, sequence-local contacts suppressed). The Ramachandran plot shows the distribution of backbone (φ, ψ) torsions, with points in the α and β basins reflecting secondary structure content. The PAE plot shows AlphaFold's inter-residue confidence as a color matrix.

mmCIF coordinates. The mmCIF table is the protein's shape written out atom by atom. For each backbone N, Cα, C, and carbonyl O, it records an (x, y, z) coordinate triple in Å plus the residue type, chain letter, and residue number.

Radius of gyration, Cα contacts, bounding box. Three whole-structure scalars: the radius of gyration (RMS distance of Cα from centroid, in Å), the count of Cα–Cα contacts (pairs closer than 8 Å and separated by more than four residues in sequence — i.e. tertiary, not local, contacts), and the bounding-box dimensions. Together they distinguish compact globular folds from extended fibres or disordered chains.

Foldseek 3Di. The Foldseek 3Di string encodes local tertiary geometry as a 20-letter alphabet — one character per residue — derived from the relative positions of nearby Cα atoms. Unlike the amino-acid sequence, 3Di is a direct function of the 3D structure, so two proteins with the same fold have similar 3Di strings even at low sequence identity.

Rendered structure images. Six rendered views show the 3D structure from the faces of a cube — i.e. along ±x, ±y, ±z. Rendering representation is drawn randomly per protein from cartoon (secondary-structure ribbons), sticks (backbone bonds), or molecular surface; coloring is either N→C rainbow (blue at the N-terminus through red at the C-terminus) or one color per chain.

Nearest PDB structures. The Foldseek neighbor list gives the closest experimentally determined structures in the PDB, ranked by structural alignment. TM-score near 1 means near-identical fold; near 0.3 means only rough topology match. This is how one finds what a novel AlphaFold prediction most resembles in the solved-structure universe.

Solvent-accessible surface area. SASA measures how much of the protein is reachable by solvent. It is computed by rolling a water-sized probe over the atomic surface and summing the exposed area (Å²). Per-residue SASA distinguishes core (buried, low SASA) from surface (exposed, high SASA) residues; total SASA is a whole-molecule size measure.